Protein AF-A0A380FIJ0-F1 (afdb_monomer_lite)

InterPro domains:
  IPR009520 Protein of unknown function DUF1140 [PF06600] (6-88)

Foldseek 3Di:
DDPLVVCLVCLVVLLVVLVVQLVVLVVQLVVLVVQLVPDDPPDPSNVVSVVSNVVSVVSNVVSVVVNVVSCVSRVVVVVVVVVVVVVVVVVVD

Secondary structure (DSSP, 8-state):
--HHHHHHHTHHHHHHHHHHHHHHHHHHHHHHHHHHHTSPTTSHHHHHHHHHHHHHHHHHHHHHHHHHHHHHHH-HHHHHHHHHHHHHHHT--

Organism: Staphylococcus gallinarum (NCBI:txid1293)

Sequence (93 aa):
MDAEQLLTIHADVVVKKLLQLADKSYKSFLKASNTSYNAEVGTSRYWQSVASMELAQFEFSDYMKQLKFMDEYTQWSQKLHQDRYSLLRSMTL

Structure (mmCIF, N/CA/C/O backbone):
data_AF-A0A380FIJ0-F1
#
_entry.id   AF-A0A380FIJ0-F1
#
loop_
_atom_site.group_PDB
_atom_site.id
_atom_site.type_symbol
_atom_site.label_atom_id
_atom_site.label_alt_id
_atom_site.label_comp_id
_atom_site.label_asym_id
_atom_site.label_entity_id
_atom_site.label_seq_id
_atom_site.pdbx_PDB_ins_code
_atom_site.Cartn_x
_atom_site.Cartn_y
_atom_site.Cartn_z
_atom_site.occupancy
_atom_site.B_iso_or_equiv
_atom_site.auth_seq_id
_atom_site.auth_comp_id
_atom_site.auth_asym_id
_atom_site.auth_atom_id
_atom_site.pdbx_PDB_model_num
ATOM 1 N N . MET A 1 1 ? -29.083 4.011 12.913 1.00 67.06 1 MET A N 1
ATOM 2 C CA . MET A 1 1 ? -27.645 3.778 12.703 1.00 67.06 1 MET A CA 1
ATOM 3 C C . MET A 1 1 ? -27.186 4.804 11.695 1.00 67.06 1 MET A C 1
ATOM 5 O O . MET A 1 1 ? -27.716 4.813 10.589 1.00 67.06 1 MET A O 1
ATOM 9 N N . ASP A 1 2 ? -26.329 5.724 12.117 1.00 87.62 2 ASP A N 1
ATOM 10 C CA . ASP A 1 2 ? -25.742 6.731 11.232 1.00 87.62 2 ASP A CA 1
ATOM 11 C C . ASP A 1 2 ? -24.501 6.166 10.507 1.00 87.62 2 ASP A C 1
ATOM 13 O O . ASP A 1 2 ? -24.057 5.043 10.769 1.00 87.62 2 ASP A O 1
ATOM 17 N N . ALA A 1 3 ? -23.979 6.917 9.535 1.00 83.12 3 ALA A N 1
ATOM 18 C CA . ALA A 1 3 ? -22.841 6.482 8.723 1.00 83.12 3 ALA A CA 1
ATOM 19 C C . ALA A 1 3 ? -21.555 6.295 9.553 1.00 83.12 3 ALA A C 1
ATOM 21 O O . ALA A 1 3 ? -20.753 5.409 9.259 1.00 83.12 3 ALA A O 1
ATOM 22 N N . GLU A 1 4 ? -21.386 7.093 10.605 1.00 82.69 4 GLU A N 1
ATOM 23 C CA . GLU A 1 4 ? -20.227 7.085 11.500 1.00 82.69 4 GLU A CA 1
ATOM 24 C C . GLU A 1 4 ? -20.182 5.821 12.371 1.00 82.69 4 GLU A C 1
ATOM 26 O O . GLU A 1 4 ? -19.151 5.150 12.485 1.00 82.69 4 GLU A O 1
ATOM 31 N N . GLN A 1 5 ? -21.332 5.426 12.917 1.00 83.69 5 GLN A N 1
ATOM 32 C CA . GLN A 1 5 ? -21.509 4.183 13.661 1.00 83.69 5 GLN A CA 1
ATOM 33 C C . GLN A 1 5 ? -21.231 2.965 12.781 1.00 83.69 5 GLN A C 1
ATOM 35 O O . GLN A 1 5 ? -20.524 2.052 13.205 1.00 83.69 5 GLN A O 1
ATOM 40 N N . LEU A 1 6 ? -21.737 2.960 11.543 1.00 84.56 6 LEU A N 1
ATOM 41 C CA . LEU A 1 6 ? -21.503 1.861 10.607 1.00 84.56 6 LEU A CA 1
ATOM 42 C C . LEU A 1 6 ? -20.011 1.724 10.249 1.00 84.56 6 LEU A C 1
ATOM 44 O O . LEU A 1 6 ? -19.479 0.613 10.248 1.00 84.56 6 LEU A O 1
ATOM 48 N N . LEU A 1 7 ? -19.327 2.844 9.996 1.00 80.31 7 LEU A N 1
ATOM 49 C CA . LEU A 1 7 ? -17.882 2.881 9.740 1.00 80.31 7 LEU A CA 1
ATOM 50 C C . LEU A 1 7 ? -17.065 2.388 10.934 1.00 80.31 7 LEU A C 1
ATOM 52 O O . LEU A 1 7 ? -16.090 1.666 10.751 1.00 80.31 7 LEU A O 1
ATOM 56 N N . THR A 1 8 ? -17.473 2.742 12.152 1.00 83.00 8 THR A N 1
ATOM 57 C CA . THR A 1 8 ? -16.789 2.317 13.379 1.00 83.00 8 THR A CA 1
ATOM 58 C C . THR A 1 8 ? -16.937 0.814 13.618 1.00 83.00 8 THR A C 1
ATOM 60 O O . THR A 1 8 ? -15.964 0.154 13.980 1.00 83.00 8 THR A O 1
ATOM 63 N N . ILE A 1 9 ? -18.132 0.260 13.385 1.00 85.31 9 ILE A N 1
ATOM 64 C CA . ILE A 1 9 ? -18.416 -1.176 13.554 1.00 85.31 9 ILE A CA 1
ATOM 65 C C . ILE A 1 9 ? -17.622 -2.024 12.555 1.00 85.31 9 ILE A C 1
ATOM 67 O O . ILE A 1 9 ? -17.167 -3.107 12.907 1.00 85.31 9 ILE A O 1
ATOM 71 N N . HIS A 1 10 ? -17.440 -1.535 11.327 1.00 85.94 10 HIS A N 1
ATOM 72 C CA . HIS A 1 10 ? -16.727 -2.248 10.262 1.00 85.94 10 HIS A CA 1
ATOM 73 C C . HIS A 1 10 ? -15.304 -1.726 10.014 1.00 85.94 10 HIS A C 1
ATOM 75 O O . HIS A 1 10 ? -14.720 -1.976 8.953 1.00 85.94 10 HIS A O 1
ATOM 81 N N . ALA A 1 11 ? -14.737 -0.990 10.974 1.00 87.31 11 ALA A N 1
ATOM 82 C CA . ALA A 1 11 ? -13.415 -0.386 10.842 1.00 87.31 11 ALA A CA 1
ATOM 83 C C . ALA A 1 11 ? -12.328 -1.439 10.587 1.00 87.31 11 ALA A C 1
ATOM 85 O O . ALA A 1 11 ? -11.434 -1.224 9.772 1.00 87.31 11 ALA A O 1
ATOM 86 N N . ASP A 1 12 ? -12.435 -2.601 11.229 1.00 88.31 12 ASP A N 1
ATOM 87 C CA . ASP A 1 12 ? -11.528 -3.737 11.080 1.00 88.31 12 ASP A CA 1
ATOM 88 C C . ASP A 1 12 ? -11.493 -4.272 9.638 1.00 88.31 12 ASP A C 1
ATOM 90 O O . ASP A 1 12 ? -10.416 -4.523 9.091 1.00 88.31 12 ASP A O 1
ATOM 94 N N . VAL A 1 13 ? -12.655 -4.390 8.988 1.00 91.25 13 VAL A N 1
ATOM 95 C CA . VAL A 1 13 ? -12.781 -4.851 7.599 1.00 91.25 13 VAL A CA 1
ATOM 96 C C . VAL A 1 13 ? -12.120 -3.858 6.649 1.00 91.25 13 VAL A C 1
ATOM 98 O O . VAL A 1 13 ? -11.346 -4.259 5.771 1.00 91.25 13 VAL A O 1
ATOM 101 N N . VAL A 1 14 ? -12.393 -2.565 6.839 1.00 91.88 14 VAL A N 1
ATOM 102 C CA . VAL A 1 14 ? -11.821 -1.487 6.023 1.00 91.88 14 VAL A CA 1
ATOM 103 C C . VAL A 1 14 ? -10.302 -1.443 6.190 1.00 91.88 14 VAL A C 1
ATOM 105 O O . VAL A 1 14 ? -9.573 -1.510 5.201 1.00 91.88 14 VAL A O 1
ATOM 108 N N . VAL A 1 15 ? -9.811 -1.426 7.432 1.00 93.00 15 VAL A N 1
ATOM 109 C CA . VAL A 1 15 ? -8.376 -1.423 7.753 1.00 93.00 15 VAL A CA 1
ATOM 110 C C . VAL A 1 15 ? -7.680 -2.647 7.164 1.00 93.00 15 VAL A C 1
ATOM 112 O O . VAL A 1 15 ? -6.661 -2.513 6.484 1.00 93.00 15 VAL A O 1
ATOM 115 N N . LYS A 1 16 ? -8.242 -3.847 7.352 1.00 93.81 16 LYS A N 1
ATOM 116 C CA . LYS A 1 16 ? -7.692 -5.085 6.786 1.00 93.81 16 LYS A CA 1
ATOM 117 C C . LYS A 1 16 ? -7.586 -5.001 5.268 1.00 93.81 16 LYS A C 1
ATOM 119 O O . LYS A 1 16 ? -6.573 -5.413 4.701 1.00 93.81 16 LYS A O 1
ATOM 124 N N . LYS A 1 17 ? -8.611 -4.469 4.599 1.00 96.62 17 LYS A N 1
ATOM 125 C CA . LYS A 1 17 ? -8.603 -4.325 3.144 1.00 96.62 17 LYS A CA 1
ATOM 126 C C . LYS A 1 17 ? -7.540 -3.329 2.680 1.00 96.62 17 LYS A C 1
ATOM 128 O O . LYS A 1 17 ? -6.821 -3.634 1.729 1.00 96.62 17 LYS A O 1
ATOM 133 N N . LEU A 1 18 ? -7.405 -2.191 3.357 1.00 96.50 18 LEU A N 1
ATOM 134 C CA . LEU A 1 18 ? -6.380 -1.191 3.054 1.00 96.50 18 LEU A CA 1
ATOM 135 C C . LEU A 1 18 ? -4.963 -1.749 3.244 1.00 96.50 18 LEU A C 1
ATOM 137 O O . LEU A 1 18 ? -4.126 -1.579 2.363 1.00 96.50 18 LEU A O 1
ATOM 141 N N . LEU A 1 19 ? -4.707 -2.497 4.324 1.00 95.88 19 LEU A N 1
ATOM 142 C CA . LEU A 1 19 ? -3.419 -3.167 4.548 1.00 95.88 19 LEU A CA 1
ATOM 143 C C . LEU A 1 19 ? -3.091 -4.179 3.440 1.00 95.88 19 LEU A C 1
ATOM 145 O O . LEU A 1 19 ? -1.960 -4.227 2.964 1.00 95.88 19 LEU A O 1
ATOM 149 N N . GLN A 1 20 ? -4.075 -4.964 2.990 1.00 97.69 20 GLN A N 1
ATOM 150 C CA . GLN A 1 20 ? -3.893 -5.894 1.869 1.00 97.69 20 GLN A CA 1
ATOM 151 C C . GLN A 1 20 ? -3.568 -5.172 0.555 1.00 97.69 20 GLN A C 1
ATOM 153 O O . GLN A 1 20 ? -2.752 -5.655 -0.231 1.00 97.69 20 GLN A O 1
ATOM 158 N N . LEU A 1 21 ? -4.217 -4.034 0.297 1.00 98.19 21 LEU A N 1
ATOM 159 C CA . LEU A 1 21 ? -3.959 -3.220 -0.890 1.00 98.19 21 LEU A CA 1
ATOM 160 C C . LEU A 1 21 ? -2.565 -2.583 -0.837 1.00 98.19 21 LEU A C 1
ATOM 162 O O . LEU A 1 21 ? -1.831 -2.661 -1.822 1.00 98.19 21 LEU A O 1
ATOM 166 N N . ALA A 1 22 ? -2.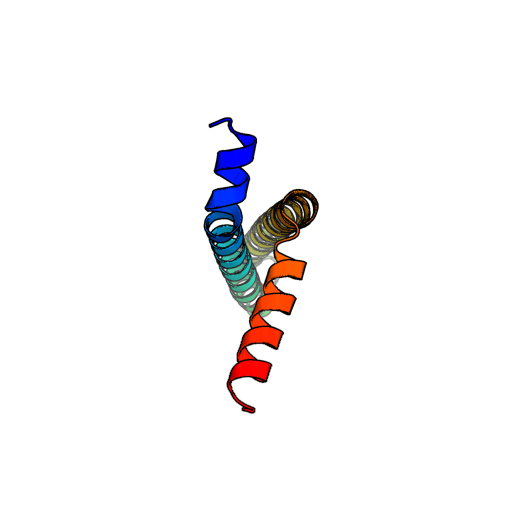166 -2.053 0.322 1.00 97.75 22 ALA A N 1
ATOM 167 C CA . ALA A 1 22 ? -0.824 -1.529 0.552 1.00 97.75 22 ALA A CA 1
ATOM 168 C C . ALA A 1 22 ? 0.251 -2.613 0.346 1.00 97.75 22 ALA A C 1
ATOM 170 O O . ALA A 1 22 ? 1.185 -2.406 -0.423 1.00 97.75 22 ALA A O 1
ATOM 171 N N . ASP A 1 23 ? 0.094 -3.805 0.933 1.00 97.50 23 ASP A N 1
ATOM 172 C CA . ASP A 1 23 ? 1.030 -4.926 0.736 1.00 97.50 23 ASP A CA 1
ATOM 173 C C . ASP A 1 23 ? 1.142 -5.338 -0.743 1.00 97.50 23 ASP A C 1
ATOM 175 O O . ASP A 1 23 ? 2.242 -5.522 -1.272 1.00 97.50 23 ASP A O 1
ATOM 179 N N . LYS A 1 24 ? 0.009 -5.426 -1.452 1.00 98.06 24 LYS A N 1
ATOM 180 C CA . LYS A 1 24 ? -0.005 -5.735 -2.889 1.00 98.06 24 LYS A CA 1
ATOM 181 C C . LYS A 1 24 ? 0.737 -4.675 -3.705 1.00 98.06 24 LYS A C 1
ATOM 183 O O . LYS A 1 24 ? 1.499 -5.023 -4.613 1.00 98.06 24 LYS A O 1
ATOM 188 N N . SER A 1 25 ? 0.502 -3.404 -3.404 1.00 98.19 25 SER A N 1
ATOM 189 C CA . SER A 1 25 ? 1.138 -2.285 -4.093 1.00 98.19 25 SER A CA 1
ATOM 190 C C . SER A 1 25 ? 2.650 -2.268 -3.834 1.00 98.19 25 SER A C 1
ATOM 192 O O . SER A 1 25 ? 3.442 -2.240 -4.775 1.00 98.19 25 SER A O 1
ATOM 194 N N . TYR A 1 26 ? 3.071 -2.484 -2.584 1.00 97.75 26 TYR A N 1
ATOM 195 C CA . TYR A 1 26 ? 4.481 -2.629 -2.220 1.00 97.75 26 TYR A CA 1
ATOM 196 C C . TYR A 1 26 ? 5.169 -3.791 -2.955 1.00 97.75 26 TYR A C 1
ATOM 198 O O . TYR A 1 26 ? 6.240 -3.626 -3.539 1.00 97.75 26 TYR A O 1
ATOM 206 N N . LYS A 1 27 ? 4.536 -4.968 -3.019 1.00 98.12 27 LYS A N 1
ATOM 207 C CA . LYS A 1 27 ? 5.057 -6.109 -3.794 1.00 98.12 27 LYS A CA 1
ATOM 208 C C . LYS A 1 27 ? 5.159 -5.803 -5.289 1.00 98.12 27 LYS A C 1
ATOM 210 O O . LYS A 1 27 ? 6.103 -6.246 -5.945 1.00 98.12 27 LYS A O 1
ATOM 215 N N . SER A 1 28 ? 4.208 -5.042 -5.826 1.00 97.62 28 SER A N 1
ATOM 216 C CA . SER A 1 28 ? 4.222 -4.610 -7.227 1.00 97.62 28 SER A CA 1
ATOM 217 C C . SER A 1 28 ? 5.385 -3.656 -7.497 1.00 97.62 28 SER A C 1
ATOM 219 O O . SER A 1 28 ? 6.114 -3.855 -8.470 1.00 97.62 28 SER A O 1
ATOM 221 N N . PHE A 1 29 ? 5.635 -2.712 -6.584 1.00 98.06 29 PHE A N 1
ATOM 222 C CA . PHE A 1 29 ? 6.811 -1.846 -6.613 1.00 98.06 29 PHE A CA 1
ATOM 223 C C . PHE A 1 29 ? 8.110 -2.660 -6.618 1.00 98.06 29 PHE A C 1
ATOM 225 O O . PHE A 1 29 ? 8.954 -2.452 -7.486 1.00 98.06 29 PHE A O 1
ATOM 232 N N . LEU A 1 30 ? 8.263 -3.634 -5.712 1.00 97.88 30 LEU A N 1
ATOM 233 C CA . LEU A 1 30 ? 9.467 -4.475 -5.650 1.00 97.88 30 LEU A CA 1
ATOM 234 C C . LEU A 1 30 ? 9.701 -5.256 -6.950 1.00 97.88 30 LEU A C 1
ATOM 236 O O . LEU A 1 30 ? 10.830 -5.337 -7.435 1.00 97.88 30 LEU A O 1
ATOM 240 N N . LYS A 1 31 ? 8.639 -5.805 -7.550 1.00 97.56 31 LYS A N 1
ATOM 241 C CA . LYS A 1 31 ? 8.728 -6.519 -8.831 1.00 97.56 31 LYS A CA 1
ATOM 242 C C . LYS A 1 31 ? 9.158 -5.592 -9.972 1.00 97.56 31 LYS A C 1
ATOM 244 O O . LYS A 1 31 ? 9.998 -5.973 -10.790 1.00 97.56 31 LYS A O 1
ATOM 249 N N . ALA A 1 32 ? 8.581 -4.395 -10.035 1.00 96.94 32 ALA A N 1
ATOM 250 C CA . ALA A 1 32 ? 8.916 -3.402 -11.046 1.00 96.94 32 ALA A CA 1
ATOM 251 C C . ALA A 1 32 ? 10.348 -2.869 -10.858 1.00 96.94 32 ALA A C 1
ATOM 253 O O . ALA A 1 32 ? 11.094 -2.806 -11.829 1.00 96.94 32 ALA A O 1
ATOM 254 N N . SER A 1 33 ? 10.771 -2.642 -9.613 1.00 96.12 33 SER A N 1
ATOM 255 C CA . SER A 1 33 ? 12.142 -2.270 -9.236 1.00 96.12 33 SER A CA 1
ATOM 256 C C . SER A 1 33 ? 13.172 -3.316 -9.656 1.00 96.12 33 SER A C 1
ATOM 258 O O . SER A 1 33 ? 14.170 -3.003 -10.297 1.00 96.12 33 SER A O 1
ATOM 260 N N . ASN A 1 34 ? 12.896 -4.596 -9.408 1.00 97.12 34 ASN A N 1
ATOM 261 C CA . ASN A 1 34 ? 13.770 -5.663 -9.892 1.00 97.12 34 ASN A CA 1
ATOM 262 C C . ASN A 1 34 ? 13.804 -5.720 -11.434 1.00 97.12 34 ASN A C 1
ATOM 264 O O . ASN A 1 34 ? 14.817 -6.059 -12.039 1.00 97.12 34 ASN A O 1
ATOM 268 N N . THR A 1 35 ? 12.698 -5.376 -12.099 1.00 95.25 35 THR A N 1
ATOM 269 C CA . THR A 1 35 ? 12.649 -5.337 -13.567 1.00 95.25 35 THR A CA 1
ATOM 270 C C . THR A 1 35 ? 13.470 -4.180 -14.132 1.00 95.25 35 THR A C 1
ATOM 272 O O . THR A 1 35 ? 14.201 -4.408 -15.091 1.00 95.25 35 THR A O 1
AT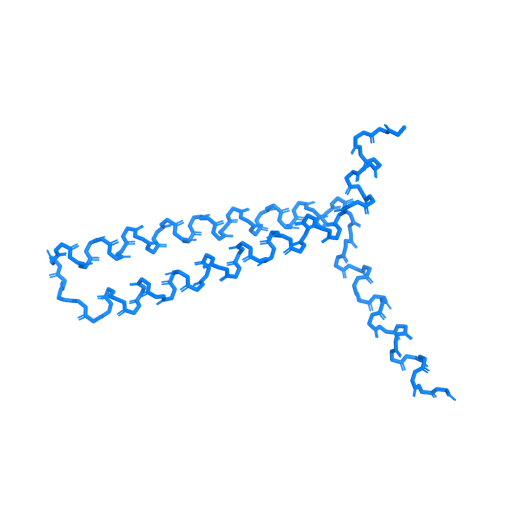OM 275 N N . SER A 1 36 ? 13.380 -2.981 -13.548 1.00 94.69 36 SER A N 1
ATOM 276 C CA . SER A 1 36 ? 14.159 -1.815 -13.982 1.00 94.69 36 SER A CA 1
ATOM 277 C C . SER A 1 36 ? 15.648 -2.019 -13.730 1.00 94.69 36 SER A C 1
ATOM 279 O O . SER A 1 36 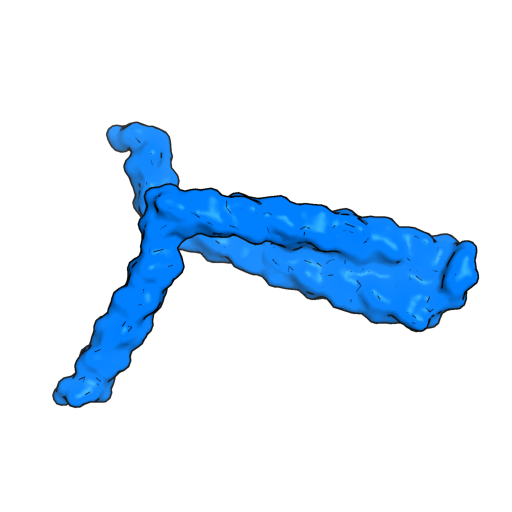? 16.449 -1.731 -14.612 1.00 94.69 36 SER A O 1
ATOM 281 N N . TYR A 1 37 ? 16.013 -2.604 -12.585 1.00 94.25 37 TYR A N 1
ATOM 282 C CA . TYR A 1 37 ? 17.399 -2.914 -12.233 1.00 94.25 37 TYR A CA 1
ATOM 283 C C . TYR A 1 37 ? 18.073 -3.870 -13.228 1.00 94.25 37 TYR A C 1
ATOM 285 O O . TYR A 1 37 ? 19.242 -3.702 -13.556 1.00 94.25 37 TYR A O 1
ATOM 293 N N . ASN A 1 38 ? 17.330 -4.861 -13.732 1.00 95.56 38 ASN A N 1
ATOM 294 C CA . ASN A 1 38 ? 17.842 -5.842 -14.695 1.00 95.56 38 ASN A CA 1
ATOM 295 C C . ASN A 1 38 ? 17.664 -5.422 -16.165 1.00 95.56 38 ASN A C 1
ATOM 297 O O . ASN A 1 38 ? 18.058 -6.168 -17.064 1.00 95.56 38 ASN A O 1
ATOM 301 N N . ALA A 1 39 ? 17.011 -4.291 -16.436 1.00 93.56 39 ALA A N 1
ATOM 302 C CA . ALA A 1 39 ? 16.807 -3.794 -17.788 1.00 93.56 39 ALA A CA 1
ATOM 303 C C . ALA A 1 39 ? 17.915 -2.809 -18.168 1.00 93.56 39 ALA A C 1
ATOM 305 O O . ALA A 1 39 ? 18.367 -2.009 -17.353 1.00 93.56 39 ALA A O 1
ATOM 306 N N . GLU A 1 40 ? 18.312 -2.819 -19.438 1.00 94.12 40 GLU A N 1
ATOM 307 C CA . GLU A 1 40 ? 19.182 -1.774 -19.964 1.00 94.12 40 GLU A CA 1
ATOM 308 C C . GLU A 1 40 ? 18.443 -0.427 -19.946 1.00 94.12 40 GLU A C 1
ATOM 310 O O . GLU A 1 40 ? 17.303 -0.306 -20.422 1.00 94.12 40 GLU A O 1
ATOM 315 N N . VAL A 1 41 ? 19.093 0.584 -19.367 1.00 93.69 41 VAL A N 1
ATOM 316 C CA . VAL A 1 41 ? 18.549 1.939 -19.244 1.00 93.69 41 VAL A CA 1
ATOM 317 C C . VAL A 1 41 ? 18.262 2.504 -20.633 1.00 93.69 41 VAL A C 1
ATOM 319 O O . VAL A 1 41 ? 19.059 2.370 -21.554 1.00 93.69 41 VAL A O 1
ATOM 322 N N . GLY A 1 42 ? 17.105 3.147 -20.790 1.00 91.38 42 GLY A N 1
ATOM 323 C CA . GLY A 1 42 ? 16.683 3.716 -22.073 1.00 91.38 42 GLY A CA 1
ATOM 324 C C . GLY A 1 42 ? 15.853 2.766 -22.938 1.00 91.38 42 GLY A C 1
ATOM 325 O O . GLY A 1 42 ? 15.203 3.219 -23.879 1.00 91.38 42 GLY A O 1
ATOM 326 N N . THR A 1 43 ? 15.782 1.477 -22.594 1.00 95.94 43 THR A N 1
ATOM 327 C CA . THR A 1 43 ? 14.867 0.547 -23.266 1.00 95.94 43 THR A CA 1
ATOM 328 C C . THR A 1 43 ? 13.411 0.804 -22.873 1.00 95.94 43 THR A C 1
ATOM 330 O O . THR A 1 43 ? 13.105 1.288 -21.781 1.00 95.94 43 THR A O 1
ATOM 333 N N . SER A 1 44 ? 12.476 0.418 -23.748 1.00 95.94 44 SER A N 1
ATOM 334 C CA . SER A 1 44 ? 11.038 0.487 -23.445 1.00 95.94 44 SER A CA 1
ATOM 335 C C . SER A 1 44 ? 10.693 -0.271 -22.157 1.00 95.94 44 SER A C 1
ATOM 337 O O . SER A 1 44 ? 9.943 0.232 -21.323 1.00 95.94 44 SER A O 1
ATOM 339 N N . ARG A 1 45 ? 11.316 -1.440 -21.949 1.00 94.38 45 ARG A N 1
ATOM 340 C CA . ARG A 1 45 ? 11.139 -2.257 -20.744 1.00 94.38 45 ARG A CA 1
ATOM 341 C C . ARG A 1 45 ? 11.567 -1.515 -19.477 1.00 94.38 45 ARG A C 1
ATOM 343 O O . ARG A 1 45 ? 10.838 -1.566 -18.489 1.00 94.38 45 ARG A O 1
ATOM 350 N N . TYR A 1 46 ? 12.702 -0.812 -19.514 1.00 97.19 46 TYR A N 1
ATOM 351 C CA . TYR A 1 46 ? 13.161 0.014 -18.397 1.00 97.19 46 TYR A CA 1
ATOM 352 C C . TYR A 1 46 ? 12.126 1.093 -18.057 1.00 97.19 46 TYR A C 1
ATOM 354 O O . TYR A 1 46 ? 11.610 1.114 -16.940 1.00 97.19 46 TYR A O 1
ATOM 362 N N . TRP A 1 47 ? 11.725 1.917 -19.027 1.00 97.62 47 TRP A N 1
ATOM 363 C CA . TRP A 1 47 ? 10.783 3.014 -18.778 1.00 97.62 47 TRP A CA 1
ATOM 364 C C . TRP A 1 47 ? 9.400 2.541 -18.323 1.00 97.62 47 TRP A C 1
ATOM 366 O O . TRP A 1 47 ? 8.823 3.129 -17.412 1.00 97.62 47 TRP A O 1
ATOM 376 N N . GLN A 1 48 ? 8.892 1.440 -18.883 1.00 97.50 48 GLN A N 1
ATOM 377 C CA . GLN A 1 48 ? 7.639 0.831 -18.426 1.00 97.50 48 GLN A CA 1
ATOM 378 C C . GLN A 1 48 ? 7.727 0.363 -16.970 1.00 97.50 48 GLN A C 1
ATOM 380 O O . GLN A 1 48 ? 6.785 0.551 -16.196 1.00 97.50 48 GLN A O 1
ATOM 385 N N . SER A 1 49 ? 8.853 -0.241 -16.582 1.00 96.88 49 SER A N 1
ATOM 386 C CA . SER A 1 49 ? 9.054 -0.681 -15.203 1.00 96.88 49 SER A CA 1
ATOM 387 C C . SER A 1 49 ? 9.194 0.492 -14.231 1.00 96.88 49 SER A C 1
ATOM 389 O O . SER A 1 49 ? 8.588 0.443 -13.168 1.00 96.88 49 SER A O 1
ATOM 391 N N . VAL A 1 50 ? 9.872 1.579 -14.617 1.00 97.56 50 VAL A N 1
ATOM 392 C CA . VAL A 1 50 ? 9.946 2.812 -13.814 1.00 97.56 50 VAL A CA 1
ATOM 393 C C . VAL A 1 50 ? 8.560 3.434 -13.630 1.00 97.56 50 VAL A C 1
ATOM 395 O O . VAL A 1 50 ? 8.154 3.672 -12.498 1.00 97.56 50 VAL A O 1
ATOM 398 N N . ALA A 1 51 ? 7.777 3.589 -14.702 1.00 97.69 51 ALA A N 1
ATOM 399 C CA . ALA A 1 51 ? 6.407 4.101 -14.601 1.00 97.69 51 ALA A CA 1
ATOM 400 C C . ALA A 1 51 ? 5.523 3.216 -13.698 1.00 97.69 51 ALA A C 1
ATOM 402 O O . ALA A 1 51 ? 4.715 3.707 -12.911 1.00 97.69 51 ALA A O 1
ATOM 403 N N . SER A 1 52 ? 5.709 1.893 -13.763 1.00 97.81 52 SER A N 1
ATOM 404 C CA . SER A 1 52 ? 5.005 0.950 -12.884 1.00 97.81 52 SER A CA 1
ATOM 405 C C . SER A 1 52 ? 5.419 1.097 -11.415 1.00 97.81 52 SER A C 1
ATOM 407 O O . SER A 1 52 ? 4.582 0.931 -10.5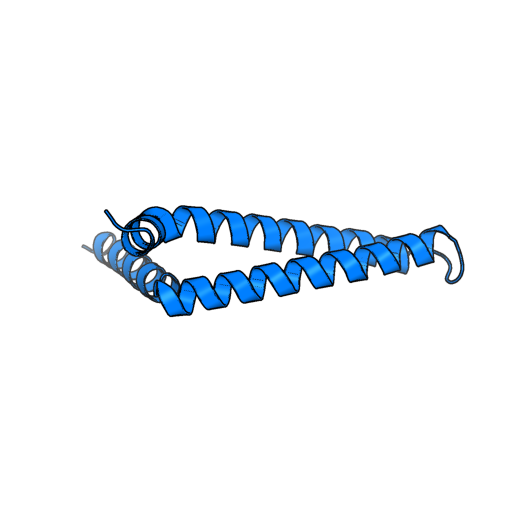28 1.00 97.81 52 SER A O 1
ATOM 409 N N . MET A 1 53 ? 6.691 1.412 -11.141 1.00 98.00 53 MET A N 1
ATOM 410 C CA . MET A 1 53 ? 7.162 1.725 -9.789 1.00 98.00 53 MET A CA 1
ATOM 411 C C . MET A 1 53 ? 6.514 3.005 -9.265 1.00 98.00 53 MET A C 1
ATOM 413 O O . MET A 1 53 ? 6.015 3.004 -8.145 1.00 98.00 53 MET A O 1
ATOM 417 N N . GLU A 1 54 ? 6.490 4.073 -10.063 1.00 97.62 54 GLU A N 1
ATOM 418 C CA . GLU A 1 54 ? 5.887 5.353 -9.671 1.00 97.62 54 GLU A CA 1
ATOM 419 C C . GLU A 1 54 ? 4.400 5.193 -9.340 1.00 97.62 54 GLU A C 1
ATOM 421 O O . GLU A 1 54 ? 3.945 5.656 -8.292 1.00 97.62 54 GLU A O 1
ATOM 426 N N . LEU A 1 55 ? 3.658 4.463 -10.179 1.00 97.94 55 LEU A N 1
ATOM 427 C CA . LEU A 1 55 ? 2.245 4.180 -9.938 1.00 97.94 55 LEU A CA 1
ATOM 428 C C . LEU A 1 55 ? 2.038 3.382 -8.643 1.00 97.94 55 LEU A C 1
ATOM 430 O O . LEU A 1 55 ? 1.225 3.768 -7.805 1.00 97.94 55 LEU A O 1
ATOM 434 N N . ALA A 1 56 ? 2.803 2.305 -8.443 1.00 97.50 56 ALA A N 1
ATOM 435 C CA . ALA A 1 56 ? 2.718 1.511 -7.220 1.00 97.50 56 ALA A CA 1
ATOM 436 C C . ALA A 1 56 ? 3.086 2.344 -5.978 1.00 97.50 56 ALA A C 1
ATOM 438 O O . ALA A 1 56 ? 2.425 2.277 -4.947 1.00 97.50 56 ALA A O 1
ATOM 439 N N . GLN A 1 57 ? 4.106 3.195 -6.061 1.00 97.62 57 GLN A N 1
ATOM 440 C CA . GLN A 1 57 ? 4.472 4.073 -4.954 1.00 97.62 57 GLN A CA 1
ATOM 441 C C . GLN A 1 57 ? 3.357 5.078 -4.624 1.00 97.62 57 GLN A C 1
ATOM 443 O O . GLN A 1 57 ? 3.090 5.332 -3.445 1.00 97.62 57 GLN A O 1
ATOM 448 N N . PHE A 1 58 ? 2.699 5.631 -5.645 1.00 98.25 58 PHE A N 1
ATOM 449 C CA . PHE A 1 58 ? 1.562 6.530 -5.471 1.00 98.25 58 PHE A CA 1
ATOM 450 C C . PHE A 1 58 ? 0.394 5.831 -4.764 1.00 98.25 58 PHE A C 1
ATOM 452 O O . PHE A 1 58 ? -0.079 6.325 -3.740 1.00 98.25 58 PHE A O 1
ATOM 459 N N . GLU A 1 59 ? -0.016 4.658 -5.250 1.00 97.69 59 GLU A N 1
ATOM 460 C CA . GLU A 1 59 ? -1.089 3.859 -4.645 1.00 97.69 59 GLU A CA 1
ATOM 461 C C . GLU A 1 59 ? -0.769 3.478 -3.196 1.00 97.69 59 GLU A C 1
ATOM 463 O O . GLU A 1 59 ? -1.599 3.653 -2.305 1.00 97.69 59 GLU A O 1
ATOM 468 N N . PHE A 1 60 ? 0.451 3.000 -2.935 1.00 97.81 60 PHE A N 1
ATOM 469 C CA . PHE A 1 60 ? 0.897 2.659 -1.588 1.00 97.81 60 PHE A CA 1
ATOM 470 C C . PHE A 1 60 ? 0.784 3.856 -0.638 1.00 97.81 60 PHE A C 1
ATOM 472 O O . PHE A 1 60 ? 0.229 3.735 0.453 1.00 97.81 60 PHE A O 1
ATOM 479 N N . SER A 1 61 ? 1.286 5.021 -1.060 1.00 97.81 61 SER A N 1
ATOM 480 C CA . SER A 1 61 ? 1.219 6.257 -0.275 1.00 97.81 61 SER A CA 1
ATOM 481 C C . SER A 1 61 ? -0.224 6.662 0.025 1.00 97.81 61 SER A C 1
ATOM 483 O O . SER A 1 61 ? -0.534 7.055 1.151 1.00 97.81 61 SER A O 1
ATOM 485 N N . ASP A 1 62 ? -1.123 6.522 -0.950 1.00 98.19 62 ASP A N 1
ATOM 486 C CA . ASP A 1 62 ? -2.537 6.828 -0.766 1.00 98.19 62 ASP A CA 1
ATOM 487 C C . ASP A 1 62 ? -3.207 5.886 0.247 1.00 98.19 62 ASP A C 1
ATOM 489 O O . ASP A 1 62 ? -3.823 6.348 1.210 1.00 98.19 62 ASP A O 1
ATOM 493 N N . TYR A 1 63 ? -2.989 4.572 0.134 1.00 98.19 63 TYR A N 1
ATOM 494 C CA . TYR A 1 63 ? -3.506 3.611 1.114 1.00 98.19 63 TYR A CA 1
ATOM 495 C C . TYR A 1 63 ? -2.962 3.860 2.523 1.00 98.19 63 TYR A C 1
ATOM 497 O O . TYR A 1 63 ? -3.704 3.742 3.498 1.00 98.19 63 TYR A O 1
ATOM 505 N N . MET A 1 64 ? -1.693 4.256 2.651 1.00 97.12 64 MET A N 1
ATOM 506 C CA . MET A 1 64 ? -1.106 4.608 3.945 1.00 97.12 64 MET A CA 1
ATOM 507 C C . MET A 1 64 ? -1.736 5.866 4.555 1.00 97.12 64 MET A C 1
ATOM 509 O O . MET A 1 64 ? -1.952 5.909 5.767 1.00 97.12 64 MET A O 1
ATOM 513 N N . LYS A 1 65 ? -2.089 6.871 3.742 1.00 97.81 65 LYS A N 1
ATOM 514 C CA . LYS A 1 65 ? -2.843 8.046 4.215 1.00 97.81 65 LYS A CA 1
ATOM 515 C C . LYS A 1 65 ? -4.233 7.653 4.704 1.00 97.81 65 LYS A C 1
ATOM 517 O O . LYS A 1 65 ? -4.635 8.081 5.782 1.00 97.81 65 LYS A O 1
ATOM 522 N N . GLN A 1 66 ? -4.937 6.809 3.950 1.00 96.00 66 GLN A N 1
ATOM 523 C CA . GLN A 1 66 ? -6.256 6.306 4.341 1.00 96.00 66 GLN A CA 1
ATOM 524 C C . GLN A 1 66 ? -6.188 5.489 5.641 1.00 96.00 66 GLN A C 1
ATOM 526 O O . GLN A 1 66 ? -7.023 5.668 6.522 1.00 96.00 66 GLN A O 1
ATOM 531 N N . LEU A 1 67 ? -5.162 4.647 5.812 1.00 95.25 67 LEU A N 1
ATOM 532 C CA . LEU A 1 67 ? -4.929 3.901 7.055 1.00 95.25 67 LEU A CA 1
ATOM 533 C C . LEU A 1 67 ? -4.688 4.819 8.251 1.00 95.25 67 LEU A C 1
ATOM 535 O O . LEU A 1 67 ? -5.237 4.570 9.323 1.00 95.25 67 LEU A O 1
ATOM 539 N N . LYS A 1 68 ? -3.897 5.881 8.063 1.00 94.69 68 LYS A N 1
ATOM 540 C CA . LYS A 1 68 ? -3.660 6.888 9.099 1.00 94.69 68 LYS A CA 1
ATOM 541 C C . LYS A 1 68 ? -4.958 7.593 9.493 1.00 94.69 68 LYS A C 1
ATOM 543 O O . LYS A 1 68 ? -5.243 7.699 10.678 1.00 94.69 68 LYS A O 1
ATOM 548 N N . PHE A 1 69 ? -5.770 7.997 8.518 1.00 93.88 69 PHE A N 1
ATOM 549 C CA . PHE A 1 69 ? -7.078 8.599 8.782 1.00 93.88 69 PHE A CA 1
ATOM 550 C C . PHE A 1 69 ? -8.004 7.644 9.550 1.00 93.88 69 PHE A C 1
ATOM 552 O O . PHE A 1 69 ? -8.620 8.029 10.541 1.00 93.88 69 PHE A O 1
ATOM 559 N N . MET A 1 70 ? -8.060 6.373 9.138 1.00 91.69 70 MET A N 1
ATOM 560 C CA . MET A 1 70 ? -8.835 5.352 9.845 1.00 91.69 70 MET A CA 1
ATOM 561 C C . MET A 1 70 ? -8.348 5.156 11.281 1.00 91.69 70 MET A C 1
ATOM 563 O O . MET A 1 70 ? -9.167 4.926 12.169 1.00 91.69 70 MET A O 1
ATOM 567 N N . ASP A 1 71 ? -7.040 5.240 11.527 1.00 91.19 71 ASP A N 1
ATOM 568 C CA . ASP A 1 71 ? -6.478 5.149 12.875 1.00 91.19 71 ASP A CA 1
ATOM 569 C C . ASP A 1 71 ? -6.838 6.355 13.740 1.00 91.19 71 ASP A C 1
ATOM 571 O O . ASP A 1 71 ? -7.327 6.179 14.851 1.00 91.19 71 ASP A O 1
ATOM 575 N N . GLU A 1 72 ? -6.705 7.569 13.208 1.00 91.12 72 GLU A N 1
ATOM 576 C CA . GLU A 1 72 ? -7.116 8.796 13.898 1.00 91.12 72 GLU A CA 1
ATOM 577 C C . GLU A 1 72 ? -8.605 8.755 14.276 1.00 91.12 72 GLU A C 1
ATOM 579 O O . GLU A 1 72 ? -8.967 9.107 15.400 1.00 91.12 72 GLU A O 1
ATOM 584 N N . TYR A 1 73 ? -9.453 8.251 13.376 1.00 88.50 73 TYR A N 1
ATOM 585 C CA . TYR A 1 73 ? -10.899 8.182 13.578 1.00 88.50 73 TYR A CA 1
ATOM 586 C C . TYR A 1 73 ? -11.337 7.057 14.530 1.00 88.50 73 TYR A C 1
ATOM 588 O O . TYR A 1 73 ? -12.191 7.261 15.390 1.00 88.50 73 TYR A O 1
ATOM 596 N N . THR A 1 74 ? -10.767 5.855 14.400 1.00 86.94 74 THR A N 1
ATOM 597 C CA . THR A 1 74 ? -11.280 4.651 15.092 1.00 86.94 74 THR A CA 1
ATOM 598 C C . THR A 1 74 ? -10.387 4.146 16.222 1.00 86.94 74 THR A C 1
ATOM 600 O O . THR A 1 74 ? -10.811 3.264 16.985 1.00 86.94 74 THR A O 1
ATOM 603 N N . GLN A 1 75 ? -9.170 4.692 16.330 1.00 86.50 75 GLN A N 1
ATOM 604 C CA . GLN A 1 75 ? -8.116 4.283 17.263 1.00 86.50 75 GLN A CA 1
ATOM 605 C C . GLN A 1 75 ? -7.858 2.767 17.201 1.00 86.50 75 GLN A C 1
ATOM 607 O O . GLN A 1 75 ? -7.646 2.101 18.219 1.00 86.50 75 GLN A O 1
ATOM 612 N N . TRP A 1 76 ? -7.956 2.184 15.999 1.00 82.69 76 TRP A N 1
ATOM 613 C CA . TRP A 1 76 ? -7.894 0.735 15.809 1.00 82.69 76 TRP A CA 1
ATOM 614 C C . TRP A 1 76 ? -6.523 0.164 16.183 1.00 82.69 76 TRP A C 1
ATOM 616 O O . TRP A 1 76 ? -6.462 -0.947 16.711 1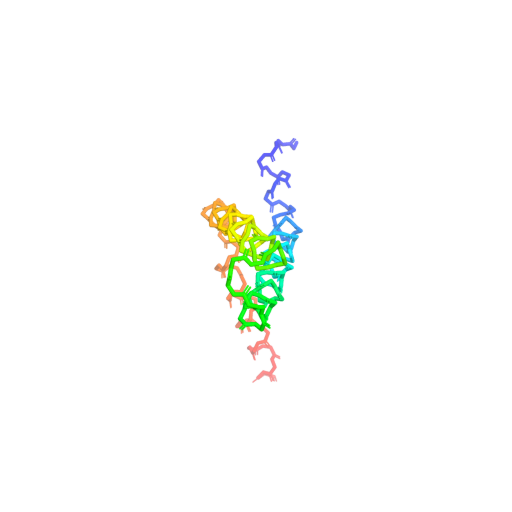.00 82.69 76 TRP A O 1
ATOM 626 N N . SER A 1 77 ? -5.433 0.913 15.983 1.00 81.94 77 SER A N 1
ATOM 627 C CA . SER A 1 77 ? -4.091 0.475 16.376 1.00 81.94 77 SER A CA 1
ATOM 628 C C . SER A 1 77 ? -3.968 0.299 17.893 1.00 81.94 77 SER A C 1
ATOM 630 O O . SER A 1 77 ? -3.405 -0.691 18.360 1.00 81.94 77 SER A O 1
ATOM 632 N N . GLN A 1 78 ? -4.569 1.195 18.683 1.00 80.12 78 GLN A N 1
ATOM 633 C CA . GLN A 1 78 ? -4.574 1.109 20.147 1.00 80.12 78 GLN A CA 1
ATOM 634 C C . GLN A 1 78 ? -5.359 -0.110 20.643 1.00 80.12 78 GLN A C 1
ATOM 636 O O . GLN A 1 78 ? -4.908 -0.812 21.551 1.00 80.12 78 GLN A O 1
ATOM 641 N N . LYS A 1 79 ? -6.502 -0.403 20.010 1.00 72.94 79 LYS A N 1
ATOM 642 C CA . LYS A 1 79 ? -7.309 -1.600 20.302 1.00 72.94 79 LYS A CA 1
ATOM 643 C C . LYS A 1 79 ? -6.541 -2.886 19.985 1.00 72.94 79 LYS A C 1
ATOM 645 O O . LYS A 1 79 ? -6.543 -3.814 20.787 1.00 72.94 79 LYS A O 1
ATOM 650 N N . LEU A 1 80 ? -5.781 -2.899 18.887 1.00 68.81 80 LEU A N 1
ATOM 651 C CA . LEU A 1 80 ? -4.927 -4.029 18.509 1.00 68.81 80 LEU A CA 1
ATOM 652 C C . LEU A 1 80 ? -3.889 -4.371 19.595 1.00 68.81 80 LEU A C 1
ATOM 654 O O . LEU A 1 80 ? -3.599 -5.543 19.851 1.00 68.81 80 LEU A O 1
ATOM 658 N N . HIS A 1 81 ? -3.320 -3.348 20.240 1.00 62.75 81 HIS A N 1
ATOM 659 C CA . HIS A 1 81 ? -2.380 -3.538 21.344 1.00 62.75 81 HIS A CA 1
ATOM 660 C C . HIS A 1 81 ? -3.068 -4.115 22.585 1.00 62.75 81 HIS A C 1
ATOM 662 O O . HIS A 1 81 ? -2.521 -5.029 23.203 1.00 62.75 81 HIS A O 1
ATOM 668 N N . GLN A 1 82 ? -4.268 -3.639 22.925 1.00 61.94 82 GLN A N 1
ATOM 669 C CA . GLN A 1 82 ? -5.044 -4.160 24.056 1.00 61.94 82 GLN A CA 1
ATOM 670 C C . GLN A 1 82 ? -5.397 -5.643 23.871 1.00 61.94 82 GLN A C 1
ATOM 672 O O . GLN A 1 82 ? -5.148 -6.444 24.776 1.00 61.94 82 GLN A O 1
ATOM 677 N N . ASP A 1 83 ? -5.864 -6.031 22.681 1.00 61.72 83 ASP A N 1
ATOM 678 C CA . ASP A 1 83 ? -6.195 -7.425 22.369 1.00 61.72 83 ASP A CA 1
ATOM 679 C C . ASP A 1 83 ? -4.966 -8.332 22.496 1.00 61.72 83 ASP A C 1
ATOM 681 O O . ASP A 1 83 ? -5.026 -9.378 23.147 1.00 61.72 83 ASP A O 1
ATOM 685 N N . ARG A 1 84 ? -3.806 -7.902 21.979 1.00 60.44 84 ARG A N 1
ATOM 686 C CA . ARG A 1 84 ? -2.557 -8.674 22.081 1.00 60.44 84 ARG A CA 1
ATOM 687 C C . ARG A 1 84 ? -2.122 -8.901 23.536 1.00 60.44 84 ARG A C 1
ATOM 689 O O . ARG A 1 84 ? -1.685 -10.003 23.867 1.00 60.44 84 ARG A O 1
ATOM 696 N N . TYR A 1 85 ? -2.244 -7.898 24.409 1.00 60.09 85 TYR A N 1
ATOM 697 C CA . TYR A 1 85 ? -1.894 -8.046 25.829 1.00 60.09 85 TYR A CA 1
ATOM 698 C C . TYR A 1 85 ? -2.914 -8.879 26.615 1.00 60.09 85 TYR A C 1
ATOM 700 O O . TYR A 1 85 ? -2.519 -9.629 27.509 1.00 60.09 85 TYR A O 1
ATOM 708 N N . SER A 1 86 ? -4.204 -8.792 26.281 1.00 57.88 86 SER A N 1
ATOM 709 C CA . SER A 1 86 ? -5.244 -9.610 26.920 1.00 57.88 86 SER A CA 1
ATOM 710 C C . SER A 1 86 ? -5.047 -11.108 26.650 1.00 57.88 86 SER A C 1
ATOM 712 O O . SER A 1 86 ? -5.128 -11.916 27.577 1.00 57.88 86 SER A O 1
ATOM 714 N N . LEU A 1 87 ? -4.669 -11.465 25.417 1.00 57.75 87 LEU A N 1
ATOM 715 C CA . LEU A 1 87 ? -4.348 -12.837 25.025 1.00 57.75 87 LEU A CA 1
ATOM 716 C C . LEU A 1 87 ? -3.136 -13.372 25.795 1.00 57.75 87 LEU A C 1
ATOM 718 O O . LEU A 1 87 ? -3.207 -14.458 26.366 1.00 57.75 87 LEU A O 1
ATOM 722 N N . LEU A 1 88 ? -2.059 -12.586 25.900 1.00 59.19 88 LEU A N 1
ATOM 723 C CA . LEU A 1 88 ? -0.878 -12.969 26.680 1.00 59.19 88 LEU A CA 1
ATOM 724 C C . LEU A 1 88 ? -1.216 -13.194 28.159 1.00 59.19 88 LEU A C 1
ATOM 726 O O . LEU A 1 88 ? -0.794 -14.192 28.732 1.00 59.19 88 LEU A O 1
ATOM 730 N N . ARG A 1 89 ? -2.028 -12.314 28.757 1.00 54.00 89 ARG A N 1
ATOM 731 C CA . ARG A 1 89 ? -2.472 -12.451 30.151 1.00 54.00 89 ARG A CA 1
ATOM 732 C C . ARG A 1 89 ? -3.301 -13.720 30.375 1.00 54.00 89 ARG A C 1
ATOM 734 O O . ARG A 1 89 ? -3.141 -14.358 31.411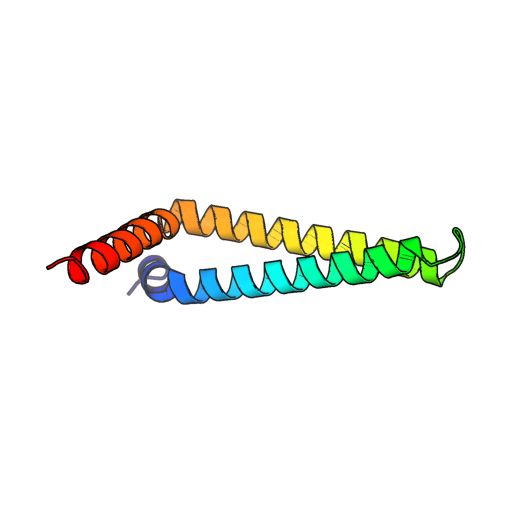 1.00 54.00 89 ARG A O 1
ATOM 741 N N . SER A 1 90 ? -4.149 -14.094 29.415 1.00 59.47 90 SER A N 1
ATOM 742 C CA . SER A 1 90 ? -4.980 -15.306 29.488 1.00 59.47 90 SER A CA 1
ATOM 743 C C . SER A 1 90 ? -4.200 -16.618 29.340 1.00 59.47 90 SER A C 1
ATOM 745 O O . SER A 1 90 ? -4.698 -17.656 29.749 1.00 59.47 90 SER A O 1
ATOM 747 N N . MET A 1 91 ? -2.983 -16.580 28.786 1.00 58.41 91 MET A N 1
ATOM 748 C CA . MET A 1 91 ? -2.107 -17.754 28.638 1.00 58.41 91 MET A CA 1
ATOM 749 C C . MET A 1 91 ? -1.143 -17.951 29.822 1.00 58.41 91 MET A C 1
ATOM 751 O O . MET A 1 91 ? -0.429 -18.948 29.869 1.00 58.41 91 MET A O 1
ATOM 755 N N . THR A 1 92 ? -1.085 -16.994 30.753 1.00 55.47 92 THR A N 1
ATOM 756 C CA . THR A 1 92 ? -0.191 -17.005 31.931 1.00 55.47 92 THR A CA 1
ATOM 757 C C . THR A 1 92 ? -0.906 -17.269 33.263 1.00 55.47 92 THR A C 1
ATOM 759 O O . THR A 1 92 ? -0.284 -17.142 34.317 1.00 55.47 92 THR A O 1
ATOM 762 N N . LEU A 1 93 ? -2.193 -17.623 33.221 1.00 49.75 93 LEU A N 1
ATOM 763 C CA . LEU A 1 93 ? -3.003 -18.099 34.349 1.00 49.75 93 LEU A CA 1
ATOM 764 C C . LEU A 1 93 ? -3.463 -19.529 34.060 1.00 49.75 93 LEU A C 1
ATOM 766 O O . LEU A 1 93 ? -3.510 -20.318 35.026 1.00 49.75 93 LEU A O 1
#

pLDDT: mean 87.91, std 13.59, range [49.75, 98.25]

Radius of gyration: 19.09 Å; chains: 1; bounding box: 47×27×58 Å